Protein AF-A0A0Q6QGP3-F1 (afdb_monomer)

Nearest PDB structures (foldseek):
  3qq6-assembly1_A  TM=8.877E-01  e=9.118E-02  Bacillus subtilis
  3zkc-assembly1_B  TM=8.864E-01  e=1.024E-01  Bacillus subtilis subsp. subtilis str. 168
  1b0n-assembly1_A  TM=9.059E-01  e=1.367E-01  Bacillus subtilis
  3zkc-assembly1_A  TM=8.667E-01  e=1.627E-01  Bacillus subtilis subsp. subtilis str. 168
  7ewd-assembly1_B  TM=8.619E-01  e=4.612E-01  Mycobacterium tuberculosis H37Rv

pLDDT: mean 88.88, std 10.02, range [51.0, 97.62]

Radius of gyration: 10.45 Å; Cα contacts (8 Å, |Δi|>4): 64; chains: 1; bounding box: 26×21×27 Å

Foldseek 3Di:
DDPLVVLLVLLVLVVVLVDDLVRLCVQLVHDSVCSVCSNVSVPPDDDPSSVVSSVVVSVVSPDD

Structure (mmCIF, N/CA/C/O backbone):
data_AF-A0A0Q6QGP3-F1
#
_entry.id   AF-A0A0Q6QGP3-F1
#
loop_
_atom_site.group_PDB
_atom_site.id
_atom_site.type_symbol
_atom_site.label_atom_id
_atom_site.label_alt_id
_atom_site.label_comp_id
_atom_site.label_asym_id
_atom_site.label_entity_id
_atom_site.label_seq_id
_atom_site.pdbx_PDB_ins_code
_atom_site.Cartn_x
_atom_site.Cartn_y
_atom_site.Cartn_z
_atom_site.occupancy
_atom_site.B_iso_or_equiv
_atom_site.auth_seq_id
_atom_site.auth_comp_id
_atom_site.auth_asym_id
_atom_site.auth_atom_id
_atom_site.pdbx_PDB_model_num
ATOM 1 N N . MET A 1 1 ? 19.372 -4.406 2.276 1.00 61.91 1 MET A N 1
ATOM 2 C CA . MET A 1 1 ? 17.937 -4.439 1.951 1.00 61.91 1 MET A CA 1
ATOM 3 C C . MET A 1 1 ? 17.781 -4.067 0.486 1.00 61.91 1 MET A C 1
ATOM 5 O O . MET A 1 1 ? 18.231 -2.997 0.091 1.00 61.91 1 MET A O 1
ATOM 9 N N . SER A 1 2 ? 17.261 -4.975 -0.327 1.00 78.12 2 SER A N 1
ATOM 10 C CA . SER A 1 2 ? 16.965 -4.757 -1.742 1.00 78.12 2 SER A CA 1
ATOM 11 C C . SER A 1 2 ? 15.703 -3.899 -1.908 1.00 78.12 2 SER A C 1
ATOM 13 O O . SER A 1 2 ? 14.912 -3.748 -0.975 1.00 78.12 2 SER A O 1
ATOM 15 N N . ALA A 1 3 ? 15.497 -3.322 -3.097 1.00 77.69 3 ALA A N 1
ATOM 16 C CA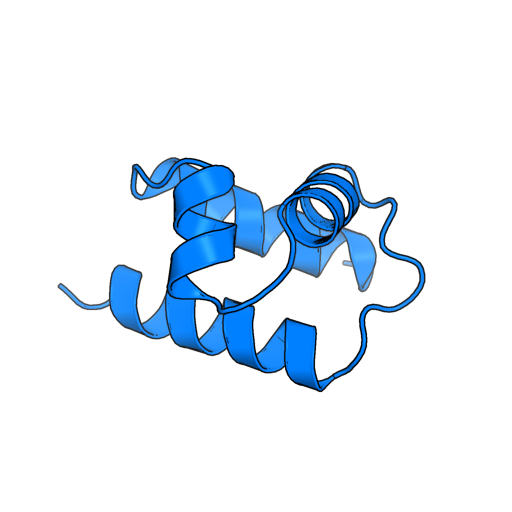 . ALA A 1 3 ? 14.290 -2.539 -3.368 1.00 77.69 3 ALA A CA 1
ATOM 17 C C . ALA A 1 3 ? 12.991 -3.349 -3.125 1.00 77.69 3 ALA A C 1
ATOM 19 O O . ALA A 1 3 ? 12.109 -2.827 -2.446 1.00 77.69 3 ALA A O 1
ATOM 20 N N . PRO A 1 4 ? 12.867 -4.623 -3.557 1.00 80.25 4 PRO A N 1
ATOM 21 C CA . PRO A 1 4 ? 11.711 -5.461 -3.218 1.00 80.25 4 PRO A CA 1
ATOM 22 C C . PRO A 1 4 ? 11.448 -5.605 -1.712 1.00 80.25 4 PRO A C 1
ATOM 24 O O . PRO A 1 4 ? 10.307 -5.449 -1.277 1.00 80.25 4 PRO A O 1
ATOM 27 N N . GLU A 1 5 ? 12.495 -5.831 -0.912 1.00 84.69 5 GLU A N 1
ATOM 28 C CA . GLU A 1 5 ? 12.383 -5.964 0.549 1.00 84.69 5 GLU A CA 1
ATOM 29 C C . GLU A 1 5 ? 11.900 -4.664 1.209 1.00 84.69 5 GLU A C 1
ATOM 31 O O . GLU A 1 5 ? 11.097 -4.702 2.142 1.00 84.69 5 GLU A O 1
ATOM 36 N N . LEU A 1 6 ? 12.327 -3.502 0.695 1.00 86.50 6 LEU A N 1
ATOM 37 C CA . LEU A 1 6 ? 11.838 -2.200 1.161 1.00 86.50 6 LEU A CA 1
ATOM 38 C C . LEU A 1 6 ? 10.325 -2.066 0.955 1.00 86.50 6 LEU A C 1
ATOM 40 O O . LEU A 1 6 ? 9.610 -1.634 1.861 1.00 86.50 6 LEU A O 1
ATOM 44 N N . PHE A 1 7 ? 9.826 -2.430 -0.229 1.00 87.19 7 PHE A N 1
ATOM 45 C CA . PHE A 1 7 ? 8.401 -2.310 -0.539 1.00 87.19 7 PHE A CA 1
ATOM 46 C C . PHE A 1 7 ? 7.561 -3.245 0.315 1.00 87.19 7 PHE A C 1
ATOM 48 O O . PHE A 1 7 ? 6.550 -2.817 0.872 1.00 87.19 7 PHE A O 1
ATOM 55 N N . GLN A 1 8 ? 8.014 -4.484 0.477 1.00 91.50 8 GLN A N 1
ATOM 56 C CA . GLN A 1 8 ? 7.373 -5.441 1.363 1.00 91.50 8 GLN A CA 1
ATOM 57 C C . GLN A 1 8 ? 7.299 -4.901 2.797 1.00 9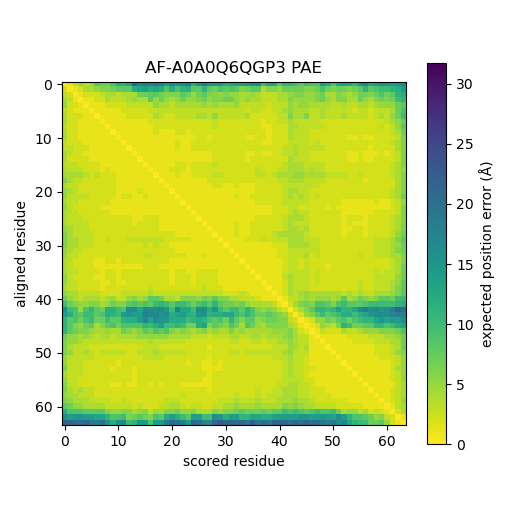1.50 8 GLN A C 1
ATOM 59 O O . GLN A 1 8 ? 6.220 -4.888 3.387 1.00 91.50 8 GLN A O 1
ATOM 64 N N . ALA A 1 9 ? 8.402 -4.366 3.332 1.00 91.56 9 ALA A N 1
ATOM 65 C CA . ALA A 1 9 ? 8.434 -3.786 4.674 1.00 91.56 9 ALA A CA 1
ATOM 66 C C . ALA A 1 9 ? 7.485 -2.583 4.832 1.00 91.56 9 ALA A C 1
ATOM 68 O O . ALA A 1 9 ? 6.890 -2.394 5.894 1.00 91.56 9 ALA A O 1
ATOM 69 N N . MET A 1 10 ? 7.304 -1.767 3.788 1.00 92.44 10 MET A N 1
ATOM 70 C CA . MET A 1 10 ? 6.324 -0.676 3.813 1.00 92.44 10 MET A CA 1
ATOM 71 C C . MET A 1 10 ? 4.884 -1.182 3.870 1.00 92.44 10 MET A C 1
ATOM 73 O O . MET A 1 10 ? 4.098 -0.642 4.648 1.00 92.44 10 MET A O 1
ATOM 77 N N . ILE A 1 11 ? 4.543 -2.210 3.085 1.00 94.94 11 ILE A N 1
ATOM 78 C CA . ILE A 1 11 ? 3.204 -2.809 3.126 1.00 94.94 11 ILE A CA 1
ATOM 79 C C . ILE A 1 11 ? 2.944 -3.440 4.493 1.00 94.94 11 ILE A C 1
ATOM 81 O O . ILE A 1 11 ? 1.923 -3.134 5.101 1.00 94.94 11 ILE A O 1
ATOM 85 N N . VAL A 1 12 ? 3.895 -4.217 5.018 1.00 95.00 12 VAL A N 1
ATOM 86 C CA . VAL A 1 12 ? 3.797 -4.810 6.361 1.00 95.00 12 VAL A CA 1
ATOM 87 C C . VAL A 1 12 ? 3.611 -3.729 7.427 1.00 95.00 12 VAL A C 1
ATOM 89 O O . VAL A 1 12 ? 2.774 -3.871 8.307 1.00 95.00 12 VAL A O 1
ATOM 92 N N . GLY A 1 13 ? 4.333 -2.608 7.335 1.00 94.50 13 GLY A N 1
ATOM 93 C CA . GLY A 1 13 ? 4.167 -1.495 8.273 1.00 94.50 13 GLY A CA 1
ATOM 94 C C . GLY A 1 13 ? 2.763 -0.877 8.254 1.00 94.50 13 GLY A C 1
ATOM 95 O O . GLY A 1 13 ? 2.246 -0.50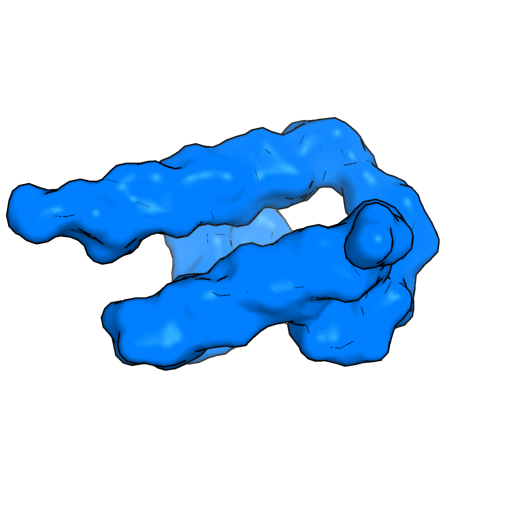6 9.304 1.00 94.50 13 GLY A O 1
ATOM 96 N N . LEU A 1 14 ? 2.134 -0.781 7.080 1.00 96.06 14 LEU A N 1
ATOM 97 C CA . LEU A 1 14 ? 0.755 -0.303 6.944 1.00 96.06 14 LEU A CA 1
ATOM 98 C C . LEU A 1 14 ? -0.265 -1.334 7.450 1.00 96.06 14 LEU A C 1
ATOM 100 O O . LEU A 1 14 ? -1.244 -0.950 8.087 1.00 96.06 14 LEU A O 1
ATOM 104 N N . GLU A 1 15 ? -0.021 -2.625 7.213 1.00 96.19 15 GLU A N 1
ATOM 105 C CA . GLU A 1 15 ? -0.840 -3.720 7.750 1.00 96.19 15 GLU A CA 1
ATOM 106 C C . GLU A 1 15 ? -0.790 -3.752 9.285 1.00 96.19 15 GLU A C 1
ATOM 108 O O . GLU A 1 15 ? -1.831 -3.837 9.933 1.00 96.19 15 GLU A O 1
ATOM 113 N N . SER A 1 16 ? 0.392 -3.570 9.880 1.00 95.38 16 SER A N 1
ATOM 114 C CA . SER A 1 16 ? 0.566 -3.457 11.335 1.00 95.38 16 SER A CA 1
ATOM 115 C C . SER A 1 16 ? -0.125 -2.231 11.939 1.00 95.38 16 SER A C 1
ATOM 117 O O . SER A 1 16 ? -0.440 -2.230 13.125 1.00 95.38 16 SER A O 1
ATOM 119 N N . ALA A 1 17 ? -0.392 -1.197 11.136 1.00 94.06 17 ALA A N 1
ATOM 120 C CA . ALA A 1 17 ? -1.201 -0.046 11.534 1.00 94.06 17 ALA A CA 1
ATOM 121 C C . ALA A 1 17 ? -2.717 -0.275 11.350 1.00 94.06 17 ALA A C 1
ATOM 123 O O . ALA A 1 17 ? -3.508 0.656 11.496 1.00 94.06 17 ALA A O 1
ATOM 124 N N . GLY A 1 18 ? -3.128 -1.502 11.014 1.00 96.38 18 GLY A N 1
ATOM 125 C CA . GLY A 1 18 ? -4.524 -1.921 10.910 1.00 96.38 18 GLY A CA 1
ATOM 126 C C . GLY A 1 18 ? -5.153 -1.749 9.529 1.00 96.38 18 GLY A C 1
ATOM 127 O O . GLY A 1 18 ? -6.349 -1.987 9.388 1.00 96.38 18 GLY A O 1
ATOM 128 N N . LEU A 1 19 ? -4.394 -1.346 8.504 1.00 96.56 19 LEU A N 1
ATOM 129 C CA . LEU A 1 19 ? -4.939 -1.206 7.153 1.00 96.56 19 LEU A CA 1
ATOM 130 C C . LEU A 1 19 ? -4.919 -2.546 6.415 1.00 96.56 19 LEU A C 1
ATOM 132 O O . LEU A 1 19 ? -3.896 -3.220 6.330 1.00 96.56 19 LEU A O 1
ATOM 136 N N . THR A 1 20 ? -6.022 -2.888 5.758 1.00 97.19 20 THR A N 1
ATOM 137 C CA . THR A 1 20 ? -6.045 -4.000 4.801 1.00 97.19 20 THR A CA 1
ATOM 138 C C . THR A 1 20 ? -5.364 -3.615 3.484 1.00 97.19 20 THR A C 1
ATOM 140 O O . THR A 1 20 ? -5.337 -2.449 3.088 1.00 97.19 20 THR A O 1
ATOM 143 N N . ARG A 1 21 ? -4.890 -4.596 2.704 1.00 96.06 21 ARG A N 1
ATOM 144 C CA . ARG A 1 21 ? -4.321 -4.353 1.357 1.00 96.06 21 ARG A CA 1
ATOM 145 C C . ARG A 1 21 ? -5.269 -3.599 0.421 1.00 96.06 21 ARG A C 1
ATOM 147 O O . ARG A 1 21 ? -4.821 -2.806 -0.406 1.00 96.06 21 ARG A O 1
ATOM 154 N N . SER A 1 22 ? -6.574 -3.834 0.550 1.00 97.25 22 SER A N 1
ATOM 155 C CA . SER A 1 22 ? -7.603 -3.123 -0.214 1.00 97.25 22 SER A CA 1
ATOM 156 C C . SER A 1 22 ? -7.678 -1.647 0.169 1.00 97.25 22 SER A C 1
ATOM 158 O O . SER A 1 22 ? -7.753 -0.795 -0.715 1.00 97.25 22 SER A O 1
ATOM 160 N N . GLU A 1 23 ? -7.600 -1.333 1.461 1.00 97.50 23 GLU A N 1
ATOM 161 C CA . GLU A 1 23 ? -7.547 0.050 1.934 1.00 97.50 23 GLU A CA 1
ATOM 162 C C . GLU A 1 23 ? -6.228 0.722 1.574 1.00 97.50 23 GLU A C 1
ATOM 164 O O . GLU A 1 23 ? -6.237 1.882 1.178 1.00 97.50 23 GLU A O 1
ATOM 169 N N . ILE A 1 24 ? -5.103 0.007 1.642 1.00 97.25 24 ILE A N 1
ATOM 170 C CA . ILE A 1 24 ? -3.807 0.518 1.180 1.00 97.25 24 ILE A CA 1
ATOM 171 C C . ILE A 1 24 ? -3.907 0.908 -0.296 1.00 97.25 24 ILE A C 1
ATOM 173 O O . ILE A 1 24 ? -3.544 2.023 -0.656 1.00 97.25 24 ILE A O 1
ATOM 177 N N . ALA A 1 25 ? -4.463 0.035 -1.140 1.00 96.94 25 ALA A N 1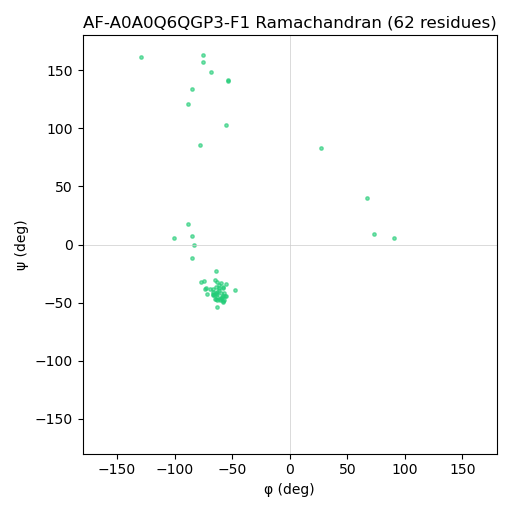
ATOM 178 C CA . ALA A 1 25 ? -4.670 0.313 -2.560 1.00 96.94 25 ALA A CA 1
ATOM 179 C C . ALA A 1 25 ? -5.539 1.562 -2.779 1.00 96.94 25 ALA A C 1
ATOM 181 O O . ALA A 1 25 ? -5.157 2.467 -3.523 1.00 96.94 25 ALA A O 1
ATOM 182 N N . GLN A 1 26 ? -6.679 1.638 -2.086 1.00 97.62 26 GLN A N 1
ATOM 183 C CA . GLN A 1 26 ? -7.611 2.759 -2.188 1.00 97.62 26 GLN A CA 1
ATOM 184 C C . GLN A 1 26 ? -6.984 4.076 -1.712 1.00 97.62 26 GLN A C 1
ATOM 186 O O . GLN A 1 26 ? -7.065 5.083 -2.411 1.00 97.62 26 GLN A O 1
ATOM 191 N N . ARG A 1 27 ? -6.331 4.076 -0.545 1.00 97.00 27 ARG A N 1
ATOM 192 C CA . ARG A 1 27 ? -5.758 5.277 0.080 1.00 97.00 27 ARG A CA 1
ATOM 193 C C . ARG A 1 27 ? -4.475 5.745 -0.608 1.00 97.00 27 ARG A C 1
ATOM 195 O O . ARG A 1 27 ? -4.213 6.944 -0.636 1.00 97.00 27 ARG A O 1
ATOM 202 N N . ALA A 1 28 ? -3.687 4.828 -1.168 1.00 95.12 28 ALA A N 1
ATOM 203 C CA . ALA A 1 28 ? -2.497 5.160 -1.950 1.00 95.12 28 ALA A CA 1
ATOM 204 C C . ALA A 1 28 ? -2.818 5.457 -3.427 1.00 95.12 28 ALA A C 1
ATOM 206 O O . ALA A 1 28 ? -1.953 5.958 -4.138 1.00 95.12 28 ALA A O 1
ATOM 207 N N . GLY A 1 29 ? -4.031 5.173 -3.913 1.00 95.94 29 GLY A N 1
ATOM 208 C CA . GLY A 1 29 ? -4.404 5.405 -5.313 1.00 95.94 29 GLY A CA 1
ATOM 209 C C . GLY A 1 29 ? -3.643 4.505 -6.292 1.00 95.94 29 GLY A C 1
ATOM 210 O O . GLY A 1 29 ? -3.202 4.962 -7.348 1.00 95.94 29 GLY A O 1
ATOM 211 N N . ILE A 1 30 ? -3.448 3.235 -5.929 1.00 93.88 30 ILE A N 1
ATOM 212 C CA . ILE A 1 30 ? -2.795 2.214 -6.764 1.00 93.88 30 ILE A CA 1
ATOM 213 C C . ILE A 1 30 ? -3.662 0.956 -6.848 1.00 93.88 30 ILE A C 1
ATOM 215 O O . ILE A 1 30 ? -4.560 0.746 -6.037 1.00 93.88 30 ILE A O 1
ATOM 219 N N . SER A 1 31 ? -3.414 0.098 -7.838 1.00 95.06 31 SER A N 1
ATOM 220 C CA . SER A 1 31 ? -4.224 -1.113 -8.002 1.00 95.06 31 SER A CA 1
ATOM 221 C C . SER A 1 31 ? -3.992 -2.117 -6.861 1.00 95.06 31 SER A C 1
ATOM 223 O O . SER A 1 31 ? -2.877 -2.249 -6.349 1.00 95.06 31 SER A O 1
ATOM 225 N N . ARG A 1 32 ? -5.025 -2.897 -6.506 1.00 94.94 32 ARG A N 1
ATOM 226 C CA . ARG A 1 32 ? -4.896 -3.993 -5.523 1.00 94.94 32 ARG A CA 1
ATOM 227 C C . ARG A 1 32 ? -3.846 -5.023 -5.948 1.00 94.94 32 ARG A C 1
ATOM 229 O O . ARG A 1 32 ? -3.111 -5.524 -5.106 1.00 94.94 32 ARG A O 1
ATOM 236 N N . MET A 1 33 ? -3.744 -5.296 -7.251 1.00 93.62 33 MET A N 1
ATOM 237 C CA . MET A 1 33 ? -2.727 -6.190 -7.813 1.00 93.62 33 MET A CA 1
ATOM 238 C C . MET A 1 33 ? -1.313 -5.645 -7.580 1.00 93.62 33 MET A C 1
ATOM 240 O O . MET A 1 33 ? -0.417 -6.394 -7.203 1.00 93.62 33 MET A O 1
ATOM 244 N N . THR A 1 34 ? -1.116 -4.334 -7.743 1.00 93.06 34 THR A N 1
ATOM 245 C CA . THR A 1 34 ? 0.156 -3.667 -7.436 1.00 93.06 34 THR A CA 1
ATOM 246 C C . THR A 1 34 ? 0.509 -3.836 -5.961 1.00 93.06 34 THR A C 1
ATOM 248 O O . THR A 1 34 ? 1.620 -4.255 -5.664 1.00 93.06 34 THR A O 1
ATOM 251 N N . VAL A 1 35 ? -0.433 -3.597 -5.041 1.00 94.50 35 VAL A N 1
ATOM 252 C CA . VAL A 1 35 ? -0.204 -3.820 -3.600 1.00 94.50 35 VAL A CA 1
ATOM 253 C C . VAL A 1 35 ? 0.179 -5.269 -3.315 1.00 94.50 35 VAL A C 1
ATOM 255 O O . VAL A 1 35 ? 1.125 -5.512 -2.573 1.00 94.50 35 VAL A O 1
ATOM 258 N N . TRP A 1 36 ? -0.510 -6.233 -3.929 1.00 93.31 36 TRP A N 1
ATOM 259 C CA . TRP A 1 36 ? -0.232 -7.651 -3.711 1.00 93.31 36 TRP A CA 1
ATOM 260 C C . TRP A 1 36 ? 1.175 -8.039 -4.176 1.00 93.31 36 TRP A C 1
ATOM 262 O O . TRP A 1 36 ? 1.906 -8.668 -3.419 1.00 93.31 36 TRP A O 1
ATOM 272 N N . ARG A 1 37 ? 1.597 -7.588 -5.367 1.00 91.25 37 ARG A N 1
ATOM 273 C CA . ARG A 1 37 ? 2.963 -7.804 -5.880 1.00 91.25 37 ARG A CA 1
ATOM 274 C C . ARG A 1 37 ? 4.028 -7.209 -4.965 1.00 91.25 37 ARG A C 1
ATOM 276 O O . ARG A 1 37 ? 5.043 -7.847 -4.717 1.00 91.25 37 ARG A O 1
ATOM 283 N N . LEU A 1 38 ? 3.789 -6.009 -4.437 1.00 91.00 38 LEU A N 1
ATOM 284 C CA . LEU A 1 38 ? 4.709 -5.364 -3.496 1.00 91.00 38 LEU A CA 1
ATOM 285 C C . LEU A 1 38 ? 4.783 -6.111 -2.162 1.00 91.00 38 LEU A C 1
ATOM 287 O O . LEU A 1 38 ? 5.869 -6.251 -1.611 1.00 91.00 38 LEU A O 1
ATOM 291 N N . ALA A 1 39 ? 3.655 -6.634 -1.678 1.00 91.50 39 ALA A N 1
ATOM 292 C CA . ALA A 1 39 ? 3.586 -7.397 -0.434 1.00 91.50 39 ALA A CA 1
ATOM 293 C C . ALA A 1 39 ? 4.360 -8.725 -0.493 1.00 91.50 39 ALA A C 1
ATOM 295 O O . ALA A 1 39 ? 4.852 -9.187 0.531 1.00 91.50 39 ALA A O 1
ATOM 296 N N . VAL A 1 40 ? 4.462 -9.343 -1.674 1.00 89.88 40 VAL A N 1
ATOM 297 C CA . VAL A 1 40 ? 5.173 -10.622 -1.866 1.00 89.88 40 VAL A CA 1
ATOM 298 C C . VAL A 1 40 ? 6.574 -10.462 -2.461 1.00 89.88 40 VAL A C 1
ATOM 300 O O . VAL A 1 40 ? 7.214 -11.457 -2.781 1.00 89.88 40 VAL A O 1
ATOM 303 N N . GLY A 1 41 ? 7.052 -9.226 -2.641 1.00 82.50 4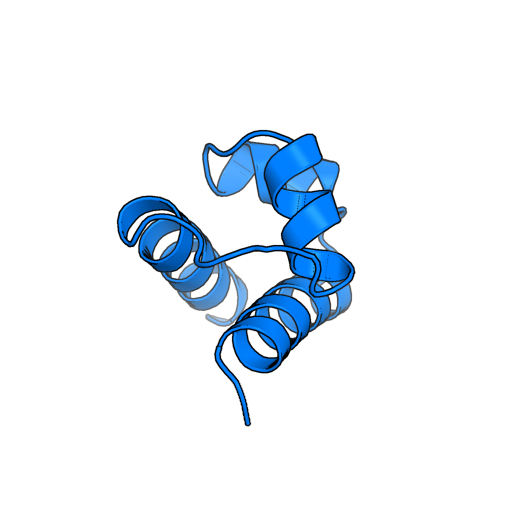1 GLY A N 1
ATOM 304 C CA . GLY A 1 41 ? 8.373 -8.959 -3.220 1.00 82.50 41 GLY A CA 1
ATOM 305 C C . GLY A 1 41 ? 8.479 -9.207 -4.733 1.00 82.50 41 GLY A C 1
ATOM 306 O O . GLY A 1 41 ?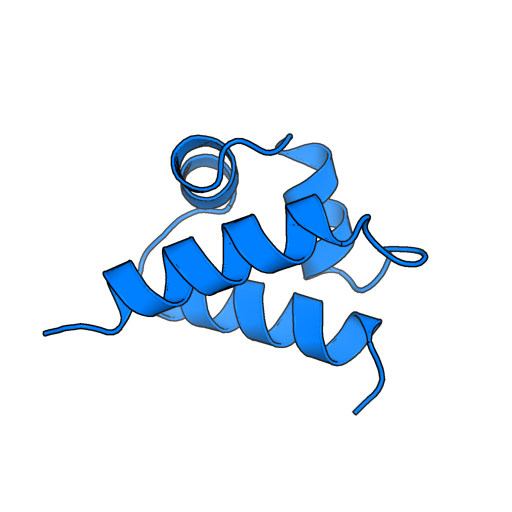 9.569 -9.111 -5.287 1.00 82.50 41 GLY A O 1
ATOM 307 N N . ASP A 1 42 ? 7.362 -9.449 -5.428 1.00 79.38 42 ASP A N 1
ATOM 308 C CA . ASP A 1 42 ? 7.288 -9.668 -6.889 1.00 79.38 42 ASP A CA 1
ATOM 309 C C . ASP A 1 42 ? 7.125 -8.348 -7.682 1.00 79.38 42 ASP A C 1
ATOM 311 O O . ASP A 1 42 ? 6.724 -8.285 -8.847 1.00 79.38 42 ASP A O 1
ATOM 315 N N . GLY A 1 43 ? 7.424 -7.220 -7.040 1.00 63.72 43 GLY A N 1
ATOM 316 C CA . GLY A 1 43 ? 7.491 -5.923 -7.695 1.00 63.72 43 GLY A CA 1
ATOM 317 C C . GLY A 1 43 ? 8.803 -5.773 -8.458 1.00 63.72 43 GLY A C 1
ATOM 318 O O . GLY A 1 43 ? 9.743 -5.185 -7.925 1.00 63.72 43 GLY A O 1
ATOM 319 N N . ARG A 1 44 ? 8.882 -6.248 -9.709 1.00 67.50 44 ARG A N 1
ATOM 320 C CA . ARG A 1 44 ? 9.949 -5.820 -10.637 1.00 67.50 44 ARG A CA 1
ATOM 321 C C . ARG A 1 44 ? 9.897 -4.294 -10.732 1.00 67.50 44 ARG A C 1
ATOM 323 O O . ARG A 1 44 ? 8.970 -3.776 -11.341 1.00 67.50 44 ARG A O 1
ATOM 330 N N . GLN A 1 45 ? 10.822 -3.615 -10.048 1.00 69.06 45 GLN A N 1
ATOM 331 C CA . GLN A 1 45 ? 10.957 -2.154 -9.940 1.00 69.06 45 GLN A CA 1
ATOM 332 C C . GLN A 1 45 ? 9.632 -1.381 -10.114 1.00 69.06 45 GLN A C 1
ATOM 334 O O . GLN A 1 45 ? 9.336 -0.907 -11.214 1.00 69.06 45 GLN A O 1
ATOM 339 N N . PRO A 1 46 ? 8.804 -1.244 -9.061 1.00 75.38 46 PRO A N 1
ATOM 340 C CA . PRO A 1 46 ? 7.630 -0.386 -9.141 1.00 75.38 46 PRO A CA 1
ATOM 341 C C . PRO A 1 46 ? 8.017 1.021 -9.598 1.00 75.38 46 PRO A C 1
ATOM 343 O O . PRO A 1 46 ? 9.037 1.568 -9.179 1.00 75.38 46 PRO A O 1
ATOM 346 N N . ALA A 1 47 ? 7.174 1.616 -10.444 1.00 83.25 47 ALA A N 1
ATOM 347 C CA . ALA A 1 47 ? 7.379 2.981 -10.908 1.00 83.25 47 ALA A CA 1
ATOM 348 C C . ALA A 1 47 ? 7.544 3.930 -9.713 1.00 83.25 47 ALA A C 1
ATOM 350 O O . ALA A 1 47 ? 6.813 3.811 -8.727 1.00 83.25 47 ALA A O 1
ATOM 351 N N . TYR A 1 48 ? 8.438 4.912 -9.832 1.00 83.62 48 TYR A N 1
ATOM 352 C CA . TYR A 1 48 ? 8.741 5.883 -8.774 1.00 83.62 48 TYR A CA 1
ATOM 353 C C . TYR A 1 48 ? 7.481 6.502 -8.139 1.00 83.62 48 TYR A C 1
ATOM 355 O O . TYR A 1 48 ? 7.367 6.606 -6.922 1.00 83.62 48 TYR A O 1
ATOM 363 N N . GLN A 1 49 ? 6.466 6.802 -8.953 1.00 89.00 49 GLN A N 1
ATOM 364 C CA . GLN A 1 49 ? 5.191 7.345 -8.482 1.00 89.00 49 GLN A CA 1
ATOM 365 C C . GLN A 1 49 ? 4.415 6.388 -7.549 1.00 89.00 49 GLN A C 1
ATOM 367 O O . GLN A 1 49 ? 3.724 6.835 -6.638 1.00 89.00 49 GLN A O 1
ATOM 372 N N . THR A 1 50 ? 4.526 5.070 -7.751 1.00 90.94 50 THR A N 1
ATOM 373 C CA . THR A 1 50 ? 3.939 4.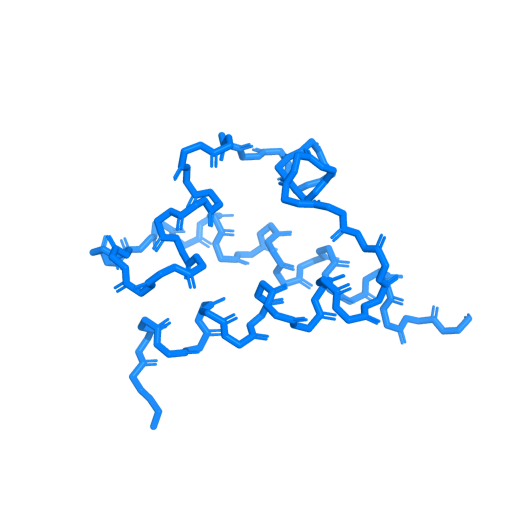054 -6.854 1.00 90.94 50 THR A CA 1
ATOM 374 C C . THR A 1 50 ? 4.625 4.085 -5.493 1.00 90.94 50 THR A C 1
ATOM 376 O O . THR A 1 50 ? 3.954 4.009 -4.467 1.00 90.94 50 THR A O 1
ATOM 379 N N . ILE A 1 51 ? 5.949 4.250 -5.490 1.00 88.44 51 ILE A N 1
ATOM 380 C CA . ILE A 1 51 ? 6.761 4.330 -4.274 1.00 88.44 51 ILE A CA 1
ATOM 381 C C . ILE A 1 51 ? 6.34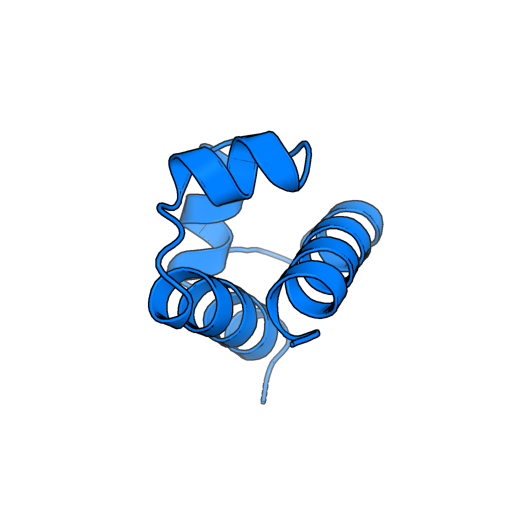8 5.556 -3.460 1.00 88.44 51 ILE A C 1
ATOM 383 O O . ILE A 1 51 ? 5.927 5.414 -2.314 1.00 88.44 51 ILE A O 1
ATOM 387 N N . GLN A 1 52 ? 6.342 6.735 -4.089 1.00 93.38 52 GLN A N 1
ATOM 388 C CA . GLN A 1 52 ? 5.967 7.983 -3.421 1.00 93.38 52 GLN A CA 1
ATOM 389 C C . GLN A 1 52 ? 4.556 7.942 -2.822 1.00 93.38 52 GLN A C 1
ATOM 391 O O . GLN A 1 52 ? 4.321 8.477 -1.741 1.00 93.38 52 GLN A O 1
ATOM 396 N N . ARG A 1 53 ? 3.602 7.289 -3.495 1.00 94.81 53 ARG A N 1
ATOM 397 C CA . ARG A 1 53 ? 2.232 7.128 -2.984 1.00 94.81 53 ARG A CA 1
ATOM 398 C C . ARG A 1 53 ? 2.176 6.295 -1.702 1.00 94.81 53 ARG A C 1
ATOM 400 O O . ARG A 1 53 ? 1.442 6.650 -0.781 1.00 94.81 53 ARG A O 1
ATOM 407 N N . ILE A 1 54 ? 2.951 5.213 -1.629 1.00 93.50 54 ILE A N 1
ATOM 408 C CA . ILE A 1 54 ? 3.014 4.344 -0.444 1.00 93.50 54 ILE A CA 1
ATOM 409 C C . ILE A 1 54 ? 3.743 5.047 0.702 1.00 93.50 54 ILE A C 1
ATOM 411 O O . ILE A 1 54 ? 3.260 5.021 1.833 1.00 93.50 54 ILE A O 1
ATOM 415 N N . GLU A 1 55 ? 4.854 5.728 0.417 1.00 93.75 55 GLU A N 1
ATOM 416 C CA . GLU A 1 55 ? 5.584 6.525 1.409 1.00 93.75 55 GLU A CA 1
ATOM 417 C C . GLU A 1 55 ? 4.704 7.633 1.996 1.00 93.75 55 GLU A C 1
ATOM 419 O O . GLU A 1 55 ? 4.615 7.778 3.216 1.00 93.75 55 GLU A O 1
ATOM 424 N N . ALA A 1 56 ? 3.984 8.364 1.141 1.00 94.81 56 ALA A N 1
ATOM 425 C CA . ALA A 1 56 ? 3.056 9.403 1.572 1.00 94.81 56 A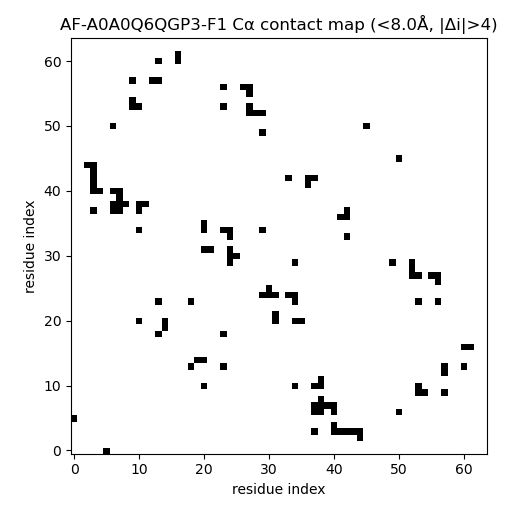LA A CA 1
ATOM 426 C C . ALA A 1 56 ? 1.921 8.841 2.439 1.00 94.81 56 ALA A C 1
ATOM 428 O O . ALA A 1 56 ? 1.524 9.478 3.415 1.00 94.81 56 ALA A O 1
ATOM 429 N N . LEU A 1 57 ? 1.395 7.654 2.112 1.00 95.44 57 LEU A N 1
ATOM 430 C CA . LEU A 1 57 ? 0.393 6.992 2.946 1.00 95.44 57 LEU A CA 1
ATOM 431 C C . LEU A 1 57 ? 0.979 6.604 4.309 1.00 95.44 57 LEU A C 1
ATOM 433 O O . LEU A 1 57 ? 0.375 6.909 5.335 1.00 95.44 57 LEU A O 1
ATOM 437 N N . LYS A 1 58 ? 2.167 5.995 4.336 1.00 94.06 58 LYS A N 1
ATOM 438 C CA . LYS A 1 58 ? 2.845 5.605 5.578 1.00 94.06 58 LYS A CA 1
ATOM 439 C C . LYS A 1 58 ? 3.102 6.811 6.480 1.00 94.06 58 LYS A C 1
ATOM 441 O O . LYS A 1 58 ? 2.774 6.760 7.658 1.00 94.06 58 LYS A O 1
ATOM 446 N N . ALA A 1 59 ? 3.584 7.922 5.924 1.00 92.88 59 ALA A N 1
ATOM 447 C CA . ALA A 1 59 ? 3.807 9.157 6.676 1.00 92.88 59 ALA A CA 1
ATOM 448 C C . ALA A 1 59 ? 2.523 9.721 7.314 1.00 92.88 59 ALA A C 1
ATOM 450 O O . ALA A 1 59 ? 2.582 10.292 8.400 1.00 92.88 59 ALA A O 1
ATOM 451 N N . LYS A 1 60 ? 1.360 9.551 6.667 1.00 92.25 60 LYS A N 1
ATOM 452 C CA . LYS A 1 60 ? 0.057 9.954 7.225 1.00 92.25 60 LYS A CA 1
ATOM 453 C C . LYS A 1 60 ? -0.413 9.025 8.341 1.00 92.25 60 LYS A C 1
ATOM 455 O O . LYS A 1 60 ? -0.998 9.502 9.300 1.00 92.25 60 LYS A O 1
ATOM 460 N N . VAL A 1 61 ? -0.176 7.722 8.202 1.00 91.00 61 VAL A N 1
ATOM 461 C CA . VAL A 1 61 ? -0.611 6.702 9.169 1.00 91.00 61 VAL A CA 1
ATOM 462 C C . VAL A 1 61 ? 0.282 6.673 10.414 1.00 91.00 61 VAL A C 1
ATOM 464 O O . VAL A 1 61 ? -0.201 6.401 11.504 1.00 91.00 61 VAL A O 1
ATOM 467 N N . SER A 1 62 ? 1.577 6.967 10.277 1.00 81.69 62 SER A N 1
ATOM 468 C CA . SER A 1 62 ? 2.534 6.980 11.395 1.00 81.69 62 SER A CA 1
ATOM 469 C C . SER A 1 62 ? 2.540 8.278 12.211 1.00 81.69 62 SER A C 1
ATOM 471 O O . SER A 1 62 ? 3.331 8.392 13.146 1.00 81.69 62 SER A O 1
ATOM 473 N N . ARG A 1 63 ? 1.715 9.270 11.858 1.00 66.31 63 ARG A N 1
ATOM 474 C CA . ARG A 1 63 ? 1.591 10.510 12.629 1.00 66.31 63 ARG A CA 1
ATOM 475 C C . ARG A 1 63 ? 0.516 10.292 13.710 1.00 66.31 63 ARG A C 1
ATOM 477 O O . ARG A 1 63 ? -0.591 9.921 13.321 1.00 66.31 63 ARG A O 1
ATOM 484 N N . PRO A 1 64 ? 0.847 10.438 15.008 1.00 51.00 64 PRO A N 1
ATOM 485 C CA . PRO A 1 64 ? -0.118 10.280 16.096 1.00 51.00 64 PRO A CA 1
ATOM 486 C C . PRO A 1 64 ? -1.236 11.325 16.033 1.00 51.00 64 PRO A C 1
ATOM 488 O O . PRO A 1 64 ? -0.980 12.434 15.501 1.00 51.00 64 PRO A O 1
#

Secondary structure (DSSP, 8-state):
--HHHHHHHHHHHHHHTT--HHHHHHHHT--HHHHHHHHTT--SS--HHHHHHHHHHHHHHT--

Mean predicted aligned error: 3.6 Å

Solvent-accessible surface area (backbone atoms only — not comparable to full-atom values): 3617 Å² total; per-residue (Å²): 132,53,74,35,56,51,44,20,52,52,46,52,55,42,41,77,70,72,44,50,63,65,52,49,12,63,75,37,73,49,54,53,66,57,46,51,30,26,56,72,45,65,36,80,76,67,55,70,70,59,53,53,28,49,53,56,44,47,60,60,70,73,52,131

Sequence (64 aa):
MSAPELFQAMIVGLESAGLTRSEIAQRAGISRMTVWRLAVGDGRQPAYQTIQRIEALKAKVSRP